Protein AF-A0A7W0IV40-F1 (afdb_monomer_lite)

Secondary structure (DSSP, 8-state):
--PPTT--------TTS-GGGGS---B-TTT--B--S---------

pLDDT: mean 92.03, std 6.98, range [53.97, 98.19]

Foldseek 3Di:
DDDPPPDDDDDCPDPVDRCCVQADCDADPPPRHGDPPDGDDDDDDD

Sequence (46 aa):
MFAPEGTVFIPFHFGEMAVNLLTNDALDPVARIPEFKVCAVSIERV

Radius of gyration: 12.56 Å; chains: 1; bounding box: 34×26×27 Å

Structure (mmCIF, N/CA/C/O backbone):
data_AF-A0A7W0IV40-F1
#
_entry.id   AF-A0A7W0IV40-F1
#
loop_
_atom_site.group_PDB
_atom_site.id
_atom_site.type_symbol
_atom_site.label_atom_id
_atom_site.label_alt_id
_atom_site.label_comp_id
_atom_site.label_asym_id
_atom_site.label_entity_id
_atom_site.label_seq_id
_atom_site.pdbx_PDB_ins_code
_atom_site.Cartn_x
_atom_site.Cartn_y
_atom_site.Cartn_z
_atom_site.occupancy
_atom_site.B_iso_or_equiv
_atom_site.auth_seq_id
_atom_site.auth_comp_id
_atom_site.auth_asym_id
_atom_site.auth_atom_id
_atom_site.pdbx_PDB_model_num
ATOM 1 N N . MET A 1 1 ? 3.541 12.481 15.866 1.00 53.97 1 MET A N 1
ATOM 2 C CA . MET A 1 1 ? 3.446 11.292 14.998 1.00 53.97 1 MET A CA 1
ATOM 3 C C . MET A 1 1 ? 2.165 11.442 14.205 1.00 53.97 1 MET A C 1
ATOM 5 O O . MET A 1 1 ? 1.118 11.041 14.682 1.00 53.97 1 MET A O 1
ATOM 9 N N . PHE A 1 2 ? 2.222 12.143 13.078 1.00 73.69 2 PHE A N 1
ATOM 10 C CA . PHE A 1 2 ? 1.053 12.382 12.236 1.00 73.69 2 PHE A CA 1
ATOM 11 C C . PHE A 1 2 ? 1.489 12.125 10.802 1.00 73.69 2 PHE A C 1
ATOM 13 O O . PHE A 1 2 ? 2.514 12.658 10.372 1.00 73.69 2 PHE A O 1
ATOM 20 N N . ALA A 1 3 ? 0.773 11.238 10.117 1.00 85.00 3 ALA A N 1
ATOM 21 C CA . ALA A 1 3 ? 0.930 11.074 8.684 1.00 85.00 3 ALA A CA 1
ATOM 22 C C . ALA A 1 3 ? 0.544 12.413 8.017 1.00 85.00 3 ALA A C 1
ATOM 24 O O . ALA A 1 3 ? -0.397 13.056 8.498 1.00 85.00 3 ALA A O 1
ATOM 25 N N . PRO A 1 4 ? 1.275 12.886 6.991 1.00 92.81 4 PRO A N 1
ATOM 26 C CA . PRO A 1 4 ? 0.874 14.060 6.222 1.00 92.81 4 PRO A CA 1
ATOM 27 C C . PRO A 1 4 ? -0.580 13.974 5.746 1.00 92.81 4 PRO A C 1
ATOM 29 O O . PRO A 1 4 ? -1.113 12.877 5.552 1.00 92.81 4 PRO A O 1
ATOM 32 N N . GLU A 1 5 ? -1.209 15.125 5.518 1.00 93.75 5 GLU A N 1
ATOM 33 C CA . GLU A 1 5 ? -2.544 15.171 4.919 1.00 93.75 5 GLU A CA 1
ATOM 34 C C . GLU A 1 5 ? -2.581 14.353 3.616 1.00 93.75 5 GLU A C 1
ATOM 36 O O . GLU A 1 5 ? -1.652 14.401 2.809 1.00 93.75 5 GLU A O 1
ATOM 41 N N . GLY A 1 6 ? -3.634 13.549 3.445 1.00 93.56 6 GLY A N 1
ATOM 42 C CA . GLY A 1 6 ? -3.773 12.633 2.309 1.00 93.56 6 GLY A CA 1
ATOM 43 C C . GLY A 1 6 ? -3.009 11.310 2.440 1.00 93.56 6 GLY A C 1
ATOM 44 O O . GLY A 1 6 ? -3.035 10.509 1.510 1.00 93.56 6 GLY A O 1
ATOM 45 N N . THR A 1 7 ? -2.356 11.042 3.575 1.00 95.12 7 THR A N 1
ATOM 46 C CA . THR A 1 7 ? -1.670 9.767 3.829 1.00 95.12 7 THR A CA 1
ATOM 47 C C . THR A 1 7 ? -2.169 9.098 5.104 1.00 95.12 7 THR A C 1
ATOM 49 O O . THR A 1 7 ? -2.668 9.749 6.022 1.00 95.12 7 THR A O 1
ATOM 52 N N . VAL A 1 8 ? -2.012 7.777 5.171 1.00 93.75 8 VAL A N 1
ATOM 53 C CA . VAL A 1 8 ? -2.310 6.980 6.362 1.00 93.75 8 VAL A CA 1
ATOM 54 C C . VAL A 1 8 ? -1.082 6.208 6.808 1.00 93.75 8 VAL A C 1
ATOM 56 O O . VAL A 1 8 ? -0.237 5.823 6.003 1.00 93.75 8 VAL A O 1
ATOM 59 N N . PHE A 1 9 ? -1.001 5.962 8.111 1.00 92.88 9 PHE A N 1
ATOM 60 C CA . PHE A 1 9 ? -0.010 5.070 8.694 1.00 92.88 9 PHE A CA 1
ATOM 61 C C . PHE A 1 9 ? -0.725 3.896 9.357 1.00 92.88 9 PHE A C 1
ATOM 63 O O . PHE A 1 9 ? -1.586 4.108 10.211 1.00 92.88 9 PHE A O 1
ATOM 70 N N . ILE A 1 10 ? -0.343 2.672 8.987 1.00 91.62 10 ILE A N 1
ATOM 71 C CA . ILE A 1 10 ? -0.881 1.439 9.566 1.00 91.62 10 ILE A CA 1
ATOM 72 C C . ILE A 1 10 ? 0.296 0.545 9.988 1.00 91.62 10 ILE A C 1
ATOM 74 O O . ILE A 1 10 ? 1.168 0.257 9.165 1.00 91.62 10 ILE A O 1
ATOM 78 N N . PRO A 1 11 ? 0.375 0.116 11.260 1.00 91.75 11 PRO A N 1
ATOM 79 C CA . PRO A 1 11 ? 1.399 -0.822 11.698 1.00 91.75 11 PRO A CA 1
ATOM 80 C C . PRO A 1 11 ? 1.092 -2.264 11.251 1.00 91.75 11 PRO A C 1
ATOM 82 O O . PRO A 1 11 ? -0.066 -2.653 11.157 1.00 91.75 11 PRO A O 1
ATOM 85 N N . PHE A 1 12 ? 2.132 -3.084 11.058 1.00 91.88 12 PHE A N 1
ATOM 86 C CA . PHE A 1 12 ? 2.016 -4.477 10.583 1.00 91.88 12 PHE A CA 1
ATOM 87 C C . PHE A 1 12 ? 2.498 -5.538 11.592 1.00 91.88 12 PHE A C 1
ATOM 89 O O . PHE A 1 12 ? 2.786 -6.670 11.217 1.00 91.88 12 PHE A O 1
ATOM 96 N N . HIS A 1 13 ? 2.633 -5.191 12.875 1.00 92.62 13 HIS A N 1
ATOM 97 C CA . HIS A 1 13 ? 3.207 -6.097 13.881 1.00 92.62 13 HIS A CA 1
ATOM 98 C C . HIS A 1 13 ? 2.216 -7.112 14.474 1.00 92.62 13 HIS A C 1
ATOM 100 O O . HIS A 1 13 ? 2.651 -8.089 15.079 1.00 92.62 13 HIS A O 1
ATOM 106 N N . PHE A 1 14 ? 0.905 -6.902 14.322 1.00 90.19 14 PHE A N 1
ATOM 107 C CA . PHE A 1 14 ? -0.121 -7.794 14.867 1.00 90.19 14 PHE A CA 1
ATOM 108 C C . PHE A 1 14 ? -0.552 -8.832 13.827 1.00 90.19 14 PHE A C 1
ATOM 110 O O . PHE A 1 14 ? -1.188 -8.488 12.836 1.00 90.19 14 PHE A O 1
ATOM 117 N N . GLY A 1 15 ? -0.241 -10.109 14.064 1.00 85.81 15 GLY A N 1
ATOM 118 C CA . GLY A 1 15 ? -0.573 -11.202 13.137 1.00 85.81 15 GLY A CA 1
ATOM 119 C C . GLY A 1 15 ? -2.073 -11.485 12.991 1.00 85.81 15 GLY A C 1
ATOM 120 O O . GLY A 1 15 ? -2.485 -12.082 12.002 1.00 85.81 15 GLY A O 1
ATOM 121 N N . GLU A 1 16 ? -2.893 -11.032 13.940 1.00 90.75 16 GLU A N 1
ATOM 122 C CA . GLU A 1 16 ? -4.358 -11.144 13.887 1.00 90.75 16 GLU A CA 1
ATOM 123 C C . GLU A 1 16 ? -4.965 -10.277 12.771 1.00 90.75 16 GLU A C 1
ATOM 125 O O . GLU A 1 16 ? -6.079 -10.540 12.325 1.00 90.75 16 GLU A O 1
ATOM 130 N N . MET A 1 17 ? -4.226 -9.262 12.304 1.00 85.50 17 MET A N 1
ATOM 131 C CA . MET A 1 17 ? -4.656 -8.313 11.279 1.00 85.50 17 MET A CA 1
ATOM 132 C C . MET A 1 17 ? -3.632 -8.271 10.140 1.00 85.50 17 MET A C 1
ATOM 134 O O . MET A 1 17 ? -2.603 -7.600 10.213 1.00 85.50 17 MET A O 1
ATOM 138 N N . ALA A 1 18 ? -3.925 -8.980 9.050 1.00 88.62 18 ALA A N 1
ATOM 139 C CA . ALA A 1 18 ? -3.039 -9.090 7.894 1.00 88.62 18 ALA A CA 1
ATOM 140 C C . ALA A 1 18 ? -3.080 -7.832 7.000 1.00 88.62 18 ALA A C 1
ATOM 142 O O . ALA A 1 18 ? -3.610 -7.858 5.893 1.00 88.62 18 ALA A O 1
ATOM 143 N N . VAL A 1 19 ? -2.493 -6.722 7.463 1.00 91.94 19 VAL A N 1
ATOM 144 C CA . VAL A 1 19 ? -2.499 -5.430 6.742 1.00 91.94 19 VAL A CA 1
ATOM 145 C C . VAL A 1 19 ? -1.894 -5.501 5.336 1.00 91.94 19 VAL A C 1
ATOM 147 O O . VAL A 1 19 ? -2.335 -4.778 4.449 1.00 91.94 19 VAL A O 1
ATOM 150 N N . ASN A 1 20 ? -0.948 -6.410 5.087 1.0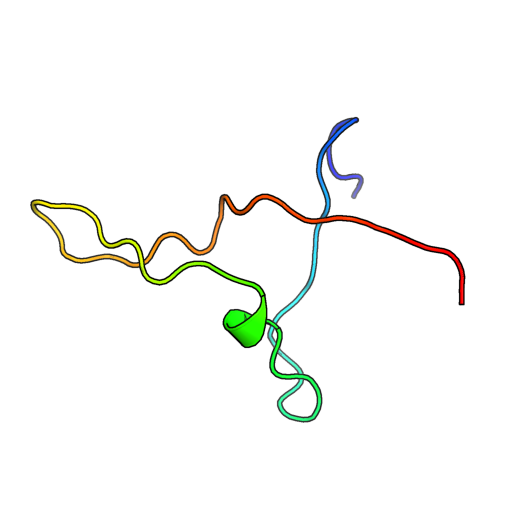0 92.56 20 ASN A N 1
ATOM 151 C CA . ASN A 1 20 ? -0.361 -6.595 3.755 1.00 92.56 20 ASN A CA 1
ATOM 152 C C . ASN A 1 20 ? -1.378 -7.102 2.711 1.00 92.56 20 ASN A C 1
ATOM 154 O O . ASN A 1 20 ? -1.095 -7.041 1.521 1.00 92.56 20 ASN A O 1
ATOM 158 N N . LEU A 1 21 ? -2.572 -7.556 3.117 1.00 92.56 21 LEU A N 1
ATOM 159 C CA . LEU A 1 21 ? -3.673 -7.815 2.180 1.00 92.56 21 LEU A CA 1
ATOM 160 C C . LEU A 1 21 ? -4.204 -6.532 1.522 1.00 92.56 21 LEU A C 1
ATOM 162 O O . LEU A 1 21 ? -4.861 -6.611 0.490 1.00 92.56 21 LEU A O 1
ATOM 166 N N . LEU A 1 22 ? -3.940 -5.364 2.116 1.00 92.38 22 LEU A N 1
ATOM 167 C CA . LEU A 1 22 ? -4.309 -4.061 1.564 1.00 92.38 22 LEU A CA 1
ATOM 168 C C . LEU A 1 22 ? -3.239 -3.495 0.624 1.00 92.38 22 LEU A C 1
ATOM 170 O O . LEU A 1 22 ? -3.535 -2.565 -0.115 1.00 92.38 22 LEU A O 1
ATOM 174 N N . THR A 1 23 ? -2.002 -4.003 0.667 1.00 93.94 23 THR A N 1
ATOM 175 C CA . THR A 1 23 ? -0.915 -3.535 -0.208 1.00 93.94 23 THR A CA 1
ATOM 176 C C . THR A 1 23 ? -0.991 -4.199 -1.581 1.00 93.94 23 THR A C 1
ATOM 178 O O . THR A 1 23 ? -1.514 -5.304 -1.709 1.00 93.94 23 THR A O 1
ATOM 181 N N . ASN A 1 24 ? -0.457 -3.540 -2.610 1.00 93.75 24 ASN A N 1
ATOM 182 C CA . ASN A 1 24 ? -0.399 -4.111 -3.955 1.00 93.75 24 ASN A CA 1
ATOM 183 C C . ASN A 1 24 ? 0.748 -5.136 -4.095 1.00 93.75 24 ASN A C 1
ATOM 185 O O . ASN A 1 24 ? 1.623 -5.237 -3.235 1.00 93.75 24 ASN A O 1
ATOM 189 N N . ASP A 1 25 ? 0.735 -5.901 -5.187 1.00 94.94 25 ASP A N 1
ATOM 190 C CA . ASP A 1 25 ? 1.731 -6.928 -5.511 1.00 94.94 25 ASP A CA 1
ATOM 191 C C . ASP A 1 25 ? 2.884 -6.410 -6.391 1.00 94.94 25 ASP A C 1
ATOM 193 O O . ASP A 1 25 ? 3.687 -7.202 -6.897 1.00 94.94 25 ASP A O 1
ATOM 197 N N . ALA A 1 26 ? 2.997 -5.089 -6.571 1.00 95.44 26 ALA A N 1
ATOM 198 C CA . ALA A 1 26 ? 4.055 -4.502 -7.372 1.00 95.44 26 ALA A CA 1
ATOM 199 C C . ALA A 1 26 ? 5.424 -4.730 -6.722 1.00 95.44 26 ALA A C 1
ATOM 201 O O . ALA A 1 26 ? 5.617 -4.646 -5.503 1.00 95.44 26 ALA A O 1
ATOM 202 N N . LEU A 1 27 ? 6.401 -5.002 -7.583 1.00 96.25 27 LEU A N 1
ATOM 203 C CA . LEU A 1 27 ? 7.790 -5.214 -7.216 1.00 96.25 27 LEU A CA 1
ATOM 204 C C . LEU A 1 27 ? 8.660 -4.238 -7.996 1.00 96.25 27 LEU A C 1
ATOM 206 O O . LEU A 1 27 ? 8.434 -4.017 -9.188 1.00 96.25 27 LEU A O 1
ATOM 210 N N . ASP A 1 28 ? 9.705 -3.729 -7.348 1.00 96.81 28 ASP A N 1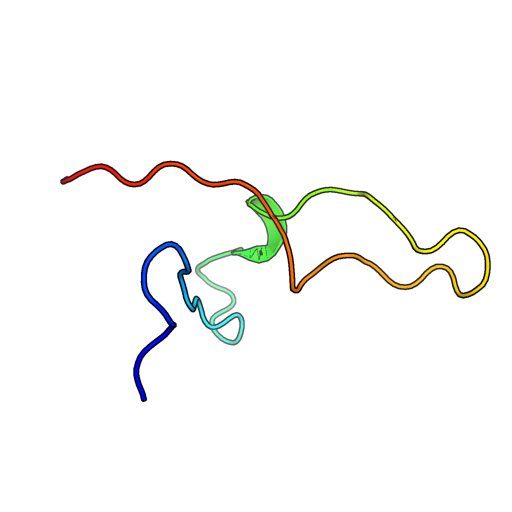
ATOM 211 C CA . ASP A 1 28 ? 10.757 -2.994 -8.043 1.00 96.81 28 ASP A CA 1
ATOM 212 C C . ASP A 1 28 ? 11.325 -3.850 -9.203 1.00 96.81 28 ASP A C 1
ATOM 214 O O . ASP A 1 28 ? 11.646 -5.030 -8.995 1.00 96.81 28 ASP A O 1
ATOM 218 N N . PRO A 1 29 ? 11.454 -3.305 -10.429 1.00 97.00 29 PRO A N 1
ATOM 219 C CA . PRO A 1 29 ? 11.844 -4.085 -11.605 1.00 97.00 29 PRO A CA 1
ATOM 220 C C . PRO A 1 29 ? 13.291 -4.598 -11.562 1.00 97.00 29 PRO A C 1
ATOM 222 O O . PRO A 1 29 ? 13.614 -5.532 -12.293 1.00 97.00 29 PRO A O 1
ATOM 225 N N . VAL A 1 30 ? 14.154 -4.021 -10.720 1.00 98.19 30 VAL A N 1
ATOM 226 C CA . VAL A 1 30 ? 15.573 -4.385 -10.599 1.00 98.19 30 VAL A CA 1
ATOM 227 C C . VAL A 1 30 ? 15.815 -5.188 -9.323 1.00 98.19 30 VAL A C 1
ATOM 229 O O . VAL A 1 30 ? 16.328 -6.304 -9.372 1.00 98.19 30 VAL A O 1
ATOM 232 N N . ALA A 1 31 ? 15.434 -4.633 -8.174 1.00 97.38 31 ALA A N 1
ATOM 233 C CA . ALA A 1 31 ? 15.719 -5.177 -6.852 1.00 97.38 31 ALA A CA 1
ATOM 234 C C . ALA A 1 31 ? 14.664 -6.179 -6.361 1.00 97.38 31 ALA A C 1
ATOM 236 O O . ALA A 1 31 ? 14.913 -6.887 -5.387 1.00 97.38 31 ALA A O 1
ATOM 237 N N . ARG A 1 32 ? 13.495 -6.248 -7.017 1.00 96.31 32 ARG A N 1
ATOM 238 C CA . ARG A 1 32 ? 12.379 -7.146 -6.660 1.00 96.31 32 ARG A CA 1
ATOM 239 C C . ARG A 1 32 ? 11.835 -6.927 -5.241 1.00 96.31 32 ARG A C 1
ATOM 241 O O . ARG A 1 32 ? 11.280 -7.845 -4.643 1.00 96.31 32 ARG A O 1
ATOM 248 N N . ILE A 1 33 ? 11.985 -5.715 -4.706 1.00 97.00 33 ILE A N 1
ATOM 249 C CA . ILE A 1 33 ? 11.474 -5.327 -3.384 1.00 97.00 33 ILE A CA 1
ATOM 250 C C . ILE A 1 33 ? 9.987 -4.952 -3.512 1.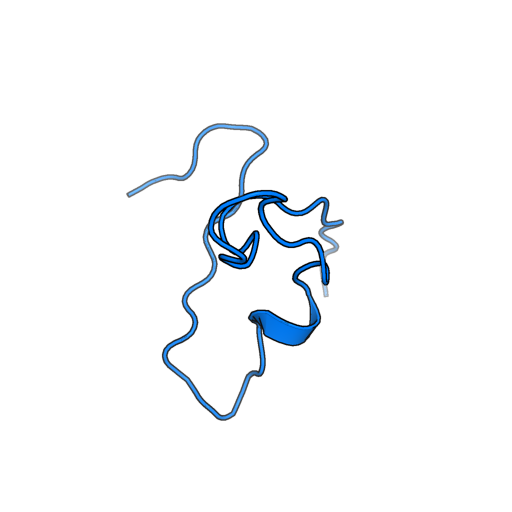00 97.00 33 ILE A C 1
ATOM 252 O O . ILE A 1 33 ? 9.652 -4.226 -4.449 1.00 97.00 33 ILE A O 1
ATOM 256 N N . PRO A 1 34 ? 9.105 -5.402 -2.598 1.00 95.25 34 PRO A N 1
ATOM 257 C CA . PRO A 1 34 ? 7.687 -5.045 -2.629 1.00 95.25 34 PRO A CA 1
ATOM 258 C C . PRO A 1 34 ? 7.387 -3.585 -2.287 1.00 95.25 34 PRO A C 1
ATOM 260 O O . PRO A 1 34 ? 8.048 -2.970 -1.442 1.00 95.25 34 PRO A O 1
ATOM 263 N N . GLU A 1 35 ? 6.318 -3.058 -2.878 1.00 94.38 35 GLU A N 1
ATOM 264 C CA . GLU A 1 35 ? 5.823 -1.702 -2.634 1.00 94.38 35 GLU A CA 1
ATOM 265 C C . GLU A 1 35 ? 4.967 -1.601 -1.353 1.00 94.38 35 GLU A C 1
ATOM 267 O O . GLU A 1 35 ? 3.762 -1.384 -1.375 1.00 94.38 35 GLU A O 1
ATOM 272 N N . PHE A 1 36 ? 5.591 -1.719 -0.179 1.00 93.44 36 PHE A N 1
ATOM 273 C CA . PHE A 1 36 ? 4.850 -1.631 1.093 1.00 93.44 36 PHE A CA 1
ATOM 274 C C . PHE A 1 36 ? 4.533 -0.207 1.566 1.00 93.44 36 PHE A C 1
ATOM 276 O O . PHE A 1 36 ? 3.763 -0.024 2.506 1.00 93.44 36 PHE A O 1
ATOM 283 N N . LYS A 1 37 ? 5.175 0.815 0.992 1.00 93.12 37 LYS A N 1
ATOM 284 C CA . LYS A 1 37 ? 5.072 2.202 1.485 1.00 93.12 37 LYS A CA 1
ATOM 285 C C . LYS A 1 37 ? 4.059 3.052 0.725 1.00 93.12 37 LYS A C 1
ATOM 287 O O . LYS A 1 37 ? 3.747 4.145 1.188 1.00 93.12 37 LYS A O 1
ATOM 292 N N . VAL A 1 38 ? 3.579 2.578 -0.421 1.00 93.50 38 VAL A N 1
ATOM 293 C CA . VAL A 1 38 ? 2.659 3.309 -1.291 1.00 93.50 38 VAL A CA 1
ATOM 294 C C . VAL A 1 38 ? 1.563 2.348 -1.723 1.00 93.50 38 VAL A C 1
ATOM 296 O O . VAL A 1 38 ? 1.831 1.313 -2.311 1.00 93.50 38 VAL A O 1
ATOM 299 N N . CYS A 1 39 ? 0.318 2.666 -1.390 1.00 94.56 39 CYS A N 1
ATOM 300 C CA . CYS A 1 39 ? -0.849 1.955 -1.891 1.00 94.56 39 CYS A CA 1
ATOM 301 C C . CYS A 1 39 ? -2.070 2.870 -1.775 1.00 94.56 39 CYS A C 1
ATOM 303 O O . CYS A 1 39 ? -2.221 3.581 -0.778 1.00 94.56 39 CYS A O 1
ATOM 305 N N . ALA A 1 40 ? -2.923 2.880 -2.800 1.00 95.12 40 ALA A N 1
ATOM 306 C CA . ALA A 1 40 ? -4.168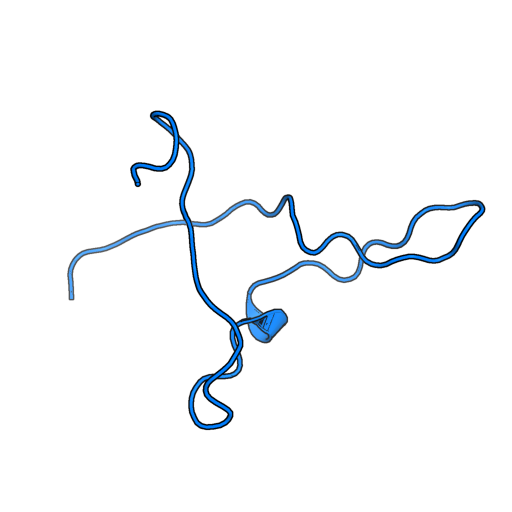 3.635 -2.771 1.00 95.12 40 ALA A CA 1
ATOM 307 C C . ALA A 1 40 ? -5.201 2.908 -1.900 1.00 95.12 40 ALA A C 1
ATOM 309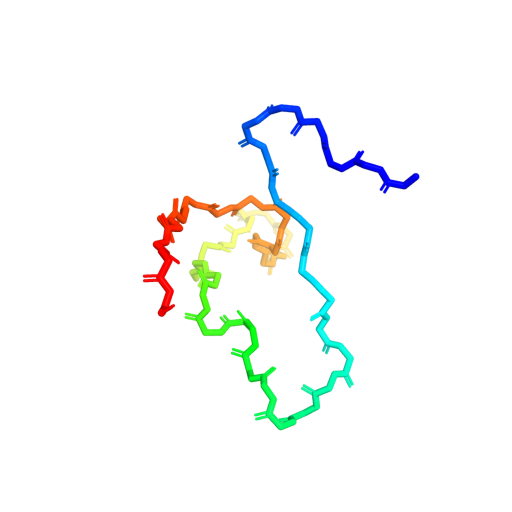 O O . ALA A 1 40 ? -5.453 1.721 -2.088 1.00 95.12 40 ALA A O 1
ATOM 310 N N . VAL A 1 41 ? -5.818 3.636 -0.972 1.00 94.19 41 VAL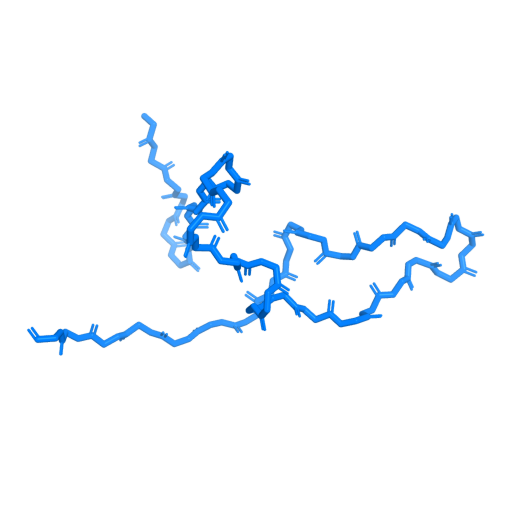 A N 1
ATOM 311 C CA . VAL A 1 41 ? -6.828 3.108 -0.047 1.00 94.19 41 VAL A CA 1
ATOM 312 C C . VAL A 1 41 ? -8.043 4.032 0.010 1.00 94.19 41 VAL A C 1
ATOM 314 O O . VAL A 1 41 ? -7.939 5.225 -0.275 1.00 94.19 41 VAL A O 1
ATOM 317 N N . SER A 1 42 ? -9.190 3.482 0.408 1.00 94.62 42 SER A N 1
ATOM 318 C CA . SER A 1 42 ? -10.395 4.238 0.763 1.00 94.62 42 SER A CA 1
ATOM 319 C C . SER A 1 42 ? -10.680 4.045 2.249 1.00 94.62 42 SER A C 1
ATOM 321 O O . SER A 1 42 ? -10.458 2.957 2.780 1.00 94.62 42 SER A O 1
ATOM 323 N N . ILE A 1 43 ? -11.147 5.094 2.923 1.00 94.00 43 ILE A N 1
ATOM 324 C CA . ILE A 1 43 ? -11.463 5.074 4.355 1.00 94.00 43 ILE A CA 1
ATOM 325 C C . ILE A 1 43 ? -12.940 5.401 4.517 1.00 94.00 43 ILE A C 1
ATOM 327 O O . ILE A 1 43 ? -13.416 6.412 4.004 1.00 94.00 43 ILE A O 1
ATOM 331 N N . GLU A 1 44 ? -13.643 4.575 5.280 1.00 95.81 44 GLU A N 1
ATOM 332 C CA . GLU A 1 44 ? -15.035 4.794 5.650 1.00 95.81 44 GLU A CA 1
ATOM 333 C C . GLU A 1 44 ? -15.223 4.685 7.163 1.00 95.81 44 GLU A C 1
ATOM 335 O O . GLU A 1 44 ? -14.418 4.079 7.877 1.00 95.81 44 GLU A O 1
ATOM 340 N N . ARG A 1 45 ? -16.285 5.318 7.666 1.00 95.81 45 ARG A N 1
ATOM 341 C CA . ARG A 1 45 ? -16.680 5.182 9.066 1.00 95.81 45 ARG A CA 1
ATOM 342 C C . ARG A 1 45 ? -17.471 3.886 9.228 1.00 95.81 45 ARG A C 1
ATOM 344 O O . ARG A 1 45 ? -18.427 3.679 8.486 1.00 95.81 45 ARG A O 1
ATOM 351 N N . VAL A 1 46 ? -17.089 3.083 10.221 1.00 89.94 46 VAL A N 1
ATOM 352 C CA . VAL A 1 46 ? -17.816 1.875 10.649 1.00 89.94 46 VAL A CA 1
ATOM 353 C C . VAL A 1 46 ? -18.949 2.236 11.603 1.00 89.94 46 VAL A C 1
ATOM 355 O O . VAL A 1 46 ? -18.743 3.151 12.440 1.00 89.94 46 VAL A O 1
#